Protein AF-A0A7V5K6B8-F1 (afdb_monomer)

Sequence (93 aa):
MTVTSFENLMENLGRIRARGARGFIGCCCEGFYVKHADEFETAGVPGLLVAMDSTTCYDLGKARDAYQGSFEHQTHINLRLLRKVLSLARRAA

Nearest PDB structures (foldseek):
  4dc0-assembly1_B  TM=4.877E-01  e=5.380E-01  Streptomyces coelicolor
  8g9v-assembly2_D  TM=4.651E-01  e=4.714E-01  Homo sapiens
  8g9v-assembly1_A  TM=4.652E-01  e=5.380E-01  Homo sapiens
  8bao-assembly1_B  TM=4.850E-01  e=1.547E+00  Dysgonamonadaceae bacterium
  8g89-assembly1_A  TM=4.637E-01  e=3.417E+00  Canis lupus familiaris

Mean predicted aligned error: 5.89 Å

Secondary structure (DSSP, 8-state):
----SHHHHHHHHHHHHHTT-S-EEEEE-HHHHHHTHHHHHHTTS-EEEEEPBS--TTTTT-HHHHHTT------B--HHHHHHHHHHHHHH-

Foldseek 3Di:
DDQLDPVSVLVVLLVCVVVVHQAEEEEDAPVVCVVCVVSVVVSVHHYHYDYWDDCDCVNVVNVVCSSVVNDPDDTGHPVVVSVVVVVVVVVVD

Radius of gyration: 14.06 Å; Cα contacts (8 Å, |Δi|>4): 88; chains: 1; bounding box: 38×19×33 Å

Solvent-accessible surface area (backbone atoms only — not comparable to full-atom values): 5683 Å² total; per-residue (Å²): 140,82,77,81,46,70,69,50,42,53,51,50,43,51,50,45,46,75,66,67,49,88,49,50,80,52,69,46,44,66,65,60,46,69,76,42,43,69,60,54,59,70,45,74,47,55,72,44,73,45,66,40,63,58,82,42,47,62,81,68,72,36,49,67,38,48,70,70,73,67,54,88,71,85,70,43,75,47,58,70,60,52,53,52,52,54,57,51,53,68,74,77,108

Structure (mmCIF, N/CA/C/O backbone):
data_AF-A0A7V5K6B8-F1
#
_entry.id   AF-A0A7V5K6B8-F1
#
loop_
_atom_site.group_PDB
_atom_site.id
_atom_site.type_symbol
_atom_site.label_atom_id
_atom_s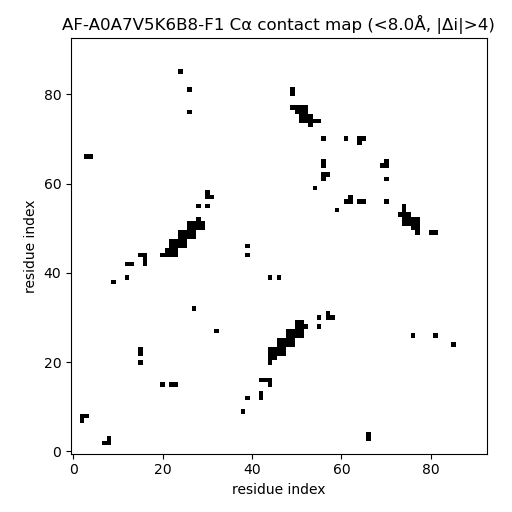ite.label_alt_id
_atom_site.label_comp_id
_atom_site.label_asym_id
_atom_site.label_entity_id
_atom_site.label_seq_id
_atom_site.pdbx_PDB_ins_code
_atom_site.Cartn_x
_atom_site.Cartn_y
_atom_site.Cartn_z
_atom_site.occupancy
_atom_site.B_iso_or_equiv
_atom_site.auth_seq_id
_atom_site.auth_comp_id
_atom_site.auth_asym_id
_atom_site.auth_atom_id
_atom_site.pdbx_PDB_model_num
ATOM 1 N N . MET A 1 1 ? -3.123 8.296 0.906 1.00 73.62 1 MET A N 1
ATOM 2 C CA . MET A 1 1 ? -1.740 8.214 1.421 1.00 73.62 1 MET A CA 1
ATOM 3 C C . MET A 1 1 ? -0.929 7.479 0.379 1.00 73.62 1 MET A C 1
ATOM 5 O O . MET A 1 1 ? -1.425 6.482 -0.130 1.00 73.62 1 MET A O 1
ATOM 9 N N . THR A 1 2 ? 0.246 7.995 0.040 1.00 85.06 2 THR A N 1
ATOM 10 C CA . THR A 1 2 ? 1.174 7.380 -0.917 1.00 85.06 2 THR A CA 1
ATOM 11 C C . THR A 1 2 ? 2.428 7.009 -0.148 1.00 85.06 2 THR A C 1
ATOM 13 O O . THR A 1 2 ? 2.894 7.827 0.639 1.00 85.06 2 THR A O 1
ATOM 16 N N . VAL A 1 3 ? 2.937 5.794 -0.347 1.00 87.69 3 VAL A N 1
ATOM 17 C CA . VAL A 1 3 ? 4.171 5.324 0.290 1.00 87.69 3 VAL A CA 1
ATOM 18 C C . VAL A 1 3 ? 5.346 5.683 -0.610 1.00 87.69 3 VAL A C 1
ATOM 20 O O . VAL A 1 3 ? 5.398 5.230 -1.750 1.00 87.69 3 VAL A O 1
ATOM 23 N N . THR A 1 4 ? 6.261 6.514 -0.115 1.00 84.81 4 THR A N 1
ATOM 24 C CA . THR A 1 4 ? 7.421 7.008 -0.886 1.00 84.81 4 THR A CA 1
ATOM 25 C C . THR A 1 4 ? 8.754 6.430 -0.420 1.00 84.81 4 THR A C 1
ATOM 27 O O . THR A 1 4 ? 9.743 6.512 -1.140 1.00 84.81 4 THR A O 1
ATOM 30 N N . SER A 1 5 ? 8.793 5.843 0.774 1.00 85.44 5 SER A N 1
ATOM 31 C CA . SER A 1 5 ? 9.969 5.177 1.328 1.00 85.44 5 SER A CA 1
ATOM 32 C C . SER A 1 5 ? 9.554 4.081 2.307 1.00 85.44 5 SER A C 1
ATOM 34 O O . SER A 1 5 ? 8.377 3.956 2.664 1.00 85.44 5 SER A O 1
ATOM 36 N N . PHE A 1 6 ? 10.533 3.300 2.754 1.00 87.62 6 PHE A N 1
ATOM 37 C CA . PHE A 1 6 ? 10.331 2.290 3.783 1.00 87.62 6 PHE A CA 1
ATOM 38 C C . PHE A 1 6 ? 9.908 2.909 5.126 1.00 87.62 6 PHE A C 1
ATOM 40 O O . PHE A 1 6 ? 8.947 2.470 5.750 1.00 87.62 6 PHE A O 1
ATOM 47 N N . GLU A 1 7 ? 10.555 3.995 5.539 1.00 92.12 7 GLU A N 1
ATOM 48 C CA . GLU A 1 7 ? 10.238 4.718 6.775 1.00 92.12 7 GLU A CA 1
ATOM 49 C C . GLU A 1 7 ? 8.808 5.258 6.729 1.00 92.12 7 GLU A C 1
ATOM 51 O O . GLU A 1 7 ? 8.068 5.158 7.709 1.00 92.12 7 GLU A O 1
ATOM 56 N N . ASN A 1 8 ? 8.383 5.763 5.564 1.00 92.81 8 ASN A N 1
ATOM 57 C CA . ASN A 1 8 ? 7.013 6.213 5.381 1.00 92.81 8 ASN A CA 1
ATOM 58 C C . ASN A 1 8 ? 6.006 5.053 5.446 1.00 92.81 8 ASN A C 1
ATOM 60 O O . ASN A 1 8 ? 4.927 5.230 6.010 1.00 92.81 8 ASN A O 1
ATOM 64 N N . LEU A 1 9 ? 6.338 3.862 4.928 1.00 94.06 9 LEU A N 1
ATOM 65 C CA . LEU A 1 9 ? 5.507 2.664 5.110 1.00 94.06 9 LEU A CA 1
ATOM 66 C C . LEU A 1 9 ? 5.310 2.365 6.601 1.00 94.06 9 LEU A C 1
ATOM 68 O O . LEU A 1 9 ? 4.169 2.269 7.056 1.00 94.06 9 LEU A O 1
ATOM 72 N N . MET A 1 10 ? 6.405 2.280 7.357 1.00 95.31 10 MET A N 1
ATOM 73 C CA . MET A 1 10 ? 6.375 1.949 8.783 1.00 95.31 10 MET A CA 1
ATOM 74 C C . MET A 1 10 ? 5.599 2.983 9.599 1.00 95.31 10 MET A C 1
ATOM 76 O O . MET A 1 10 ? 4.767 2.624 10.435 1.00 95.31 10 MET A O 1
ATOM 80 N N . GLU A 1 11 ? 5.800 4.270 9.316 1.00 95.50 11 GLU A N 1
ATOM 81 C CA . GLU A 1 11 ? 5.042 5.347 9.948 1.00 95.50 11 GLU A CA 1
ATOM 82 C C . GLU A 1 11 ? 3.539 5.216 9.665 1.00 95.50 11 GLU A C 1
ATOM 84 O O . GLU A 1 11 ? 2.709 5.341 10.570 1.00 95.50 11 GLU A O 1
ATOM 89 N N . ASN A 1 12 ? 3.168 4.933 8.415 1.00 95.06 12 ASN A N 1
ATOM 90 C CA . ASN A 1 12 ? 1.773 4.778 8.021 1.00 95.06 12 ASN A CA 1
ATOM 91 C C . ASN A 1 12 ? 1.121 3.563 8.699 1.00 95.06 12 ASN A C 1
ATOM 93 O O . ASN A 1 12 ? 0.013 3.695 9.221 1.00 95.06 12 ASN A O 1
ATOM 97 N N . LEU A 1 13 ? 1.804 2.415 8.754 1.00 94.88 13 LEU A N 1
ATOM 98 C CA . LEU A 1 13 ? 1.326 1.217 9.454 1.00 94.88 13 LEU A CA 1
ATOM 99 C C . LEU A 1 13 ? 1.153 1.479 10.958 1.00 94.88 13 LEU A C 1
ATOM 101 O O . LEU A 1 13 ? 0.098 1.181 11.525 1.00 94.88 13 LEU A O 1
ATOM 105 N N . GLY A 1 14 ? 2.128 2.144 11.585 1.00 94.81 14 GLY A N 1
ATOM 106 C CA . GLY A 1 14 ? 2.048 2.565 12.984 1.00 94.81 14 GLY A CA 1
ATOM 107 C C . GLY A 1 14 ? 0.867 3.499 13.253 1.00 94.81 14 GLY A C 1
ATOM 108 O O . GLY A 1 14 ? 0.127 3.301 14.217 1.00 94.81 14 GLY A O 1
ATOM 109 N N . ARG A 1 15 ? 0.622 4.474 12.369 1.00 94.75 15 ARG A N 1
ATOM 110 C CA . ARG A 1 15 ? -0.533 5.386 12.456 1.00 94.75 15 ARG A CA 1
ATOM 111 C C . ARG A 1 15 ? -1.866 4.652 12.327 1.00 94.75 15 ARG A C 1
ATOM 113 O O . ARG A 1 15 ? -2.803 4.980 13.051 1.00 94.75 15 ARG A O 1
ATOM 120 N N . ILE A 1 16 ? -1.972 3.685 11.414 1.00 93.69 16 ILE A N 1
ATOM 121 C CA . ILE A 1 16 ? -3.192 2.884 11.229 1.00 93.69 16 ILE A CA 1
ATOM 122 C C . ILE A 1 16 ? -3.48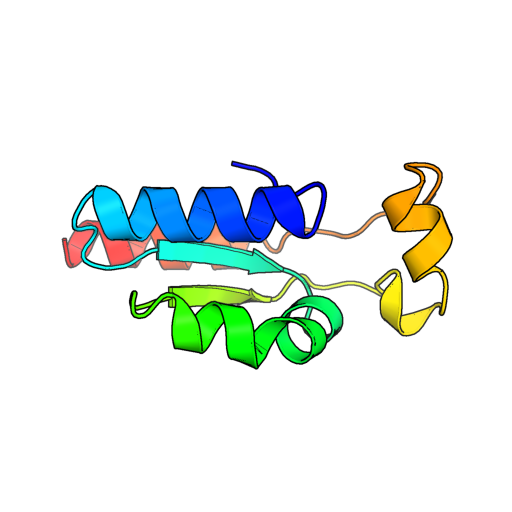3 2.077 12.501 1.00 93.69 16 ILE A C 1
ATOM 124 O O . ILE A 1 16 ? -4.606 2.127 13.009 1.00 93.69 16 ILE A O 1
ATOM 128 N N . ARG A 1 17 ? -2.464 1.411 13.059 1.00 93.12 17 ARG A N 1
ATOM 129 C CA . ARG A 1 17 ? -2.567 0.673 14.325 1.00 93.12 17 ARG A CA 1
ATOM 130 C C . ARG A 1 17 ? -2.966 1.584 15.486 1.00 93.12 17 ARG A C 1
ATOM 132 O O . ARG A 1 17 ? -3.913 1.277 16.203 1.00 93.12 17 ARG A O 1
ATOM 139 N N . ALA A 1 18 ? -2.287 2.719 15.657 1.00 95.06 18 ALA A N 1
ATOM 140 C CA . ALA A 1 18 ? -2.536 3.653 16.758 1.00 95.06 18 ALA A CA 1
ATOM 141 C C . ALA A 1 18 ? -3.957 4.241 16.739 1.00 95.06 18 ALA A C 1
ATOM 143 O O . ALA A 1 18 ? -4.506 4.581 17.782 1.00 95.06 18 ALA A O 1
ATOM 144 N N . ARG A 1 19 ? -4.574 4.335 15.555 1.00 94.06 19 ARG A N 1
ATOM 145 C CA . ARG A 1 19 ? -5.967 4.774 15.387 1.00 94.06 19 ARG A CA 1
ATOM 146 C C . ARG A 1 19 ? -7.001 3.691 15.709 1.00 94.06 19 ARG A C 1
ATOM 148 O O . ARG A 1 19 ? -8.190 3.979 15.630 1.00 94.06 19 ARG A O 1
ATOM 155 N N . GLY A 1 20 ? -6.579 2.464 16.019 1.00 93.06 20 GLY A N 1
ATOM 156 C CA . GLY A 1 20 ? -7.491 1.344 16.255 1.00 93.06 20 GLY A CA 1
ATOM 157 C C . GLY A 1 20 ? -8.315 0.980 15.017 1.00 93.06 20 GLY A C 1
ATOM 158 O O . GLY A 1 20 ? -9.472 0.580 15.137 1.00 93.06 20 GLY A O 1
ATOM 159 N N . ALA A 1 21 ? -7.761 1.174 13.815 1.00 91.12 21 ALA A N 1
ATOM 160 C CA . ALA A 1 21 ? -8.473 0.868 12.582 1.00 91.12 21 ALA A CA 1
ATOM 161 C C . ALA A 1 21 ? -8.796 -0.634 12.496 1.00 91.12 21 ALA A C 1
ATOM 163 O O . ALA A 1 21 ? -7.937 -1.477 12.742 1.00 91.12 21 ALA A O 1
ATOM 164 N N . ARG A 1 22 ? -10.021 -0.971 12.069 1.00 91.75 22 ARG A N 1
ATOM 165 C CA . ARG A 1 22 ? -10.444 -2.370 11.840 1.00 91.75 22 ARG A CA 1
ATOM 166 C C . ARG A 1 22 ? -9.720 -3.034 10.662 1.00 91.75 22 ARG A C 1
ATOM 168 O O . ARG A 1 22 ? -9.762 -4.250 10.521 1.00 91.75 22 ARG A O 1
ATOM 175 N N . GLY A 1 23 ? -9.092 -2.230 9.810 1.00 92.56 23 GLY A N 1
ATOM 176 C CA . GLY A 1 23 ? -8.284 -2.677 8.690 1.00 92.56 23 GLY A CA 1
ATOM 177 C C . GLY A 1 23 ? -7.943 -1.538 7.733 1.00 92.56 23 GLY A C 1
ATOM 178 O O . GLY A 1 23 ? -8.412 -0.408 7.907 1.00 92.56 23 GLY A O 1
ATOM 179 N N . PHE A 1 24 ? -7.149 -1.832 6.706 1.00 93.06 24 PHE A N 1
ATOM 180 C CA . PHE A 1 24 ? -6.820 -0.893 5.634 1.00 93.06 24 PHE A CA 1
ATOM 181 C C . PHE A 1 24 ? -6.958 -1.526 4.246 1.00 93.06 24 PHE A C 1
ATOM 183 O O . PHE A 1 24 ? -6.856 -2.738 4.074 1.00 93.06 24 PHE A O 1
ATOM 190 N N . ILE A 1 25 ? -7.180 -0.676 3.242 1.00 93.88 25 ILE A N 1
ATOM 191 C CA . ILE A 1 25 ? -7.178 -1.058 1.828 1.00 93.88 25 ILE A CA 1
ATOM 192 C C . ILE A 1 25 ? -6.067 -0.266 1.148 1.00 93.88 25 ILE A C 1
ATOM 194 O O . ILE A 1 25 ? -6.057 0.965 1.208 1.00 93.88 25 ILE A O 1
ATOM 198 N N . GLY A 1 26 ? -5.135 -0.975 0.521 1.00 91.56 26 GLY A N 1
ATOM 199 C CA . GLY A 1 26 ? -3.998 -0.411 -0.195 1.00 91.56 26 GLY A CA 1
ATOM 200 C C . GLY A 1 26 ? -3.901 -0.940 -1.621 1.00 91.56 26 GLY A C 1
ATOM 201 O O . GLY A 1 26 ? -4.705 -1.758 -2.065 1.00 91.56 26 GLY A O 1
ATOM 202 N N . CYS A 1 27 ? -2.904 -0.452 -2.349 1.00 90.94 27 CYS A N 1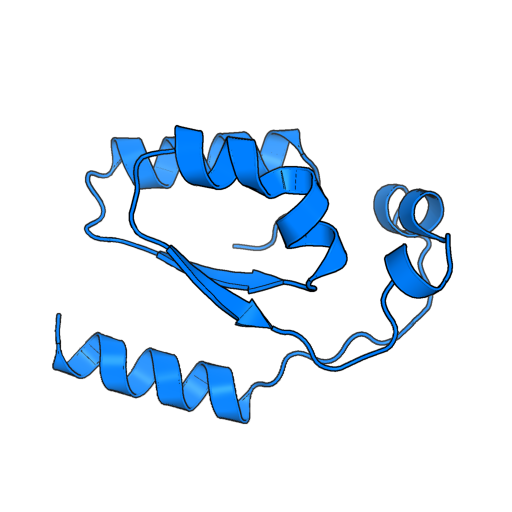
ATOM 203 C CA . CYS A 1 27 ? -2.590 -0.909 -3.693 1.00 90.94 27 CYS A CA 1
ATOM 204 C C . CYS A 1 27 ? -1.073 -0.851 -3.879 1.00 90.94 27 CYS A C 1
ATOM 206 O O . CYS A 1 27 ? -0.465 0.177 -3.576 1.00 90.94 27 CYS A O 1
ATOM 208 N N . CYS A 1 28 ? -0.466 -1.945 -4.329 1.00 88.19 28 CYS A N 1
ATOM 209 C CA . CYS A 1 28 ? 0.971 -2.055 -4.586 1.00 88.19 28 CYS A CA 1
ATOM 210 C C . CYS A 1 28 ? 1.241 -3.155 -5.619 1.00 88.19 28 CYS A C 1
ATOM 212 O O . CYS A 1 28 ? 0.332 -3.889 -6.012 1.00 88.19 28 CYS A O 1
ATOM 214 N N . CYS A 1 29 ? 2.484 -3.259 -6.083 1.00 85.62 29 CYS A N 1
ATOM 215 C CA . CYS A 1 29 ? 2.909 -4.410 -6.865 1.00 85.62 29 CYS A CA 1
ATOM 216 C C . CYS A 1 29 ? 3.303 -5.593 -5.975 1.00 85.62 29 CYS A C 1
ATOM 218 O O . CYS A 1 29 ? 3.657 -5.418 -4.808 1.00 85.62 29 CYS A O 1
ATOM 220 N N . GLU A 1 30 ? 3.302 -6.789 -6.561 1.00 86.00 30 GLU A N 1
ATOM 221 C CA . GLU A 1 30 ? 3.682 -8.024 -5.872 1.00 86.00 30 GLU A CA 1
ATOM 222 C C . GLU A 1 30 ? 5.111 -7.961 -5.323 1.00 86.00 30 GLU A C 1
ATOM 224 O O . GLU A 1 30 ? 5.323 -8.256 -4.152 1.00 86.00 30 GLU A O 1
ATOM 229 N N . GLY A 1 31 ? 6.075 -7.462 -6.107 1.00 85.56 31 GLY A N 1
ATOM 230 C CA . GLY A 1 31 ? 7.461 -7.314 -5.649 1.00 85.56 31 GLY A CA 1
ATOM 231 C C . GLY A 1 31 ? 7.607 -6.427 -4.406 1.00 85.56 31 GLY A C 1
ATOM 232 O O . GLY A 1 31 ? 8.404 -6.730 -3.520 1.00 85.56 31 GLY A O 1
ATOM 233 N N . PHE A 1 32 ? 6.798 -5.365 -4.288 1.00 87.38 32 PHE A N 1
ATOM 234 C CA . PHE A 1 32 ? 6.772 -4.537 -3.080 1.00 87.38 32 PHE A CA 1
ATOM 235 C C . PHE A 1 32 ? 6.185 -5.300 -1.890 1.00 87.38 32 PHE A C 1
ATOM 237 O O . PHE A 1 32 ? 6.721 -5.207 -0.790 1.00 87.38 32 PHE A O 1
ATOM 244 N N . TYR A 1 33 ? 5.091 -6.037 -2.103 1.00 90.25 33 TYR A N 1
ATOM 245 C CA . TYR A 1 33 ? 4.472 -6.838 -1.050 1.00 90.25 33 TYR A CA 1
ATOM 246 C C . TYR A 1 33 ? 5.422 -7.918 -0.532 1.00 90.25 33 TYR A C 1
ATOM 248 O O . TYR A 1 33 ? 5.648 -7.975 0.668 1.00 90.25 33 TYR A O 1
ATOM 256 N N . VAL A 1 34 ? 6.033 -8.707 -1.420 1.00 91.06 34 VAL A N 1
ATOM 257 C CA . VAL A 1 34 ? 6.964 -9.781 -1.040 1.00 91.06 34 VAL A CA 1
ATOM 258 C C . VAL A 1 34 ? 8.147 -9.232 -0.245 1.00 91.06 34 VAL A C 1
ATOM 260 O O . VAL A 1 34 ? 8.537 -9.823 0.756 1.00 91.06 34 VAL A O 1
ATOM 263 N N . LYS A 1 35 ? 8.698 -8.081 -0.650 1.00 90.25 35 LYS A N 1
ATOM 264 C CA . LYS A 1 35 ? 9.815 -7.451 0.066 1.00 90.25 35 LYS A CA 1
ATOM 265 C C . LYS A 1 35 ? 9.444 -6.985 1.476 1.00 90.25 35 LYS A C 1
ATOM 267 O O . LYS A 1 35 ? 10.326 -6.947 2.324 1.00 90.25 35 LYS A O 1
ATOM 272 N N . HIS A 1 36 ? 8.187 -6.595 1.690 1.00 93.31 36 HIS A N 1
ATOM 273 C CA . HIS A 1 36 ? 7.727 -5.963 2.928 1.00 93.31 36 HIS A CA 1
ATOM 274 C C . HIS A 1 36 ? 6.658 -6.777 3.678 1.00 93.31 36 HIS A C 1
ATOM 276 O O . HIS A 1 36 ? 5.855 -6.218 4.432 1.00 93.31 36 HIS A O 1
ATOM 282 N N . ALA A 1 37 ? 6.578 -8.083 3.409 1.00 93.44 37 ALA A N 1
ATOM 283 C CA . ALA A 1 37 ? 5.531 -8.951 3.941 1.00 93.44 37 ALA A CA 1
ATOM 284 C C . ALA A 1 37 ? 5.581 -9.002 5.475 1.00 93.44 37 ALA A C 1
ATOM 286 O O . ALA A 1 37 ? 4.556 -8.790 6.126 1.00 93.44 37 ALA A O 1
ATOM 287 N N . ASP A 1 38 ? 6.779 -9.168 6.038 1.00 95.88 38 ASP A N 1
ATOM 288 C CA . ASP A 1 38 ?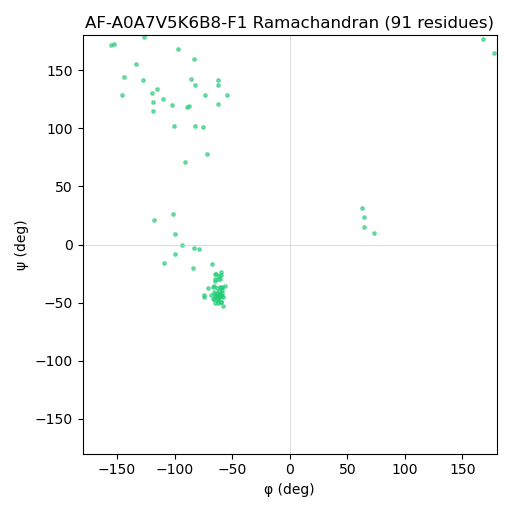 7.011 -9.235 7.483 1.00 95.88 38 ASP A CA 1
ATOM 289 C C . ASP A 1 38 ? 6.559 -7.950 8.194 1.00 95.88 38 ASP A C 1
ATOM 291 O O . ASP A 1 38 ? 5.995 -7.991 9.289 1.00 95.88 38 ASP A O 1
ATOM 295 N N . GLU A 1 39 ? 6.759 -6.787 7.574 1.00 94.94 39 GLU A N 1
ATOM 296 C CA . GLU A 1 39 ? 6.351 -5.493 8.115 1.00 94.94 39 GLU A CA 1
ATOM 297 C C . GLU A 1 39 ? 4.831 -5.316 8.088 1.00 94.94 39 GLU A C 1
ATOM 299 O O . GLU A 1 39 ? 4.259 -4.768 9.035 1.00 94.94 39 GLU A O 1
ATOM 304 N N . PHE A 1 40 ? 4.158 -5.812 7.044 1.00 94.75 40 PHE A N 1
ATOM 305 C CA . PHE A 1 40 ? 2.696 -5.849 7.005 1.00 94.75 40 PHE A CA 1
ATOM 306 C C . PHE A 1 40 ? 2.118 -6.786 8.071 1.00 94.75 40 PHE A C 1
ATOM 308 O O . PHE A 1 40 ? 1.139 -6.418 8.723 1.0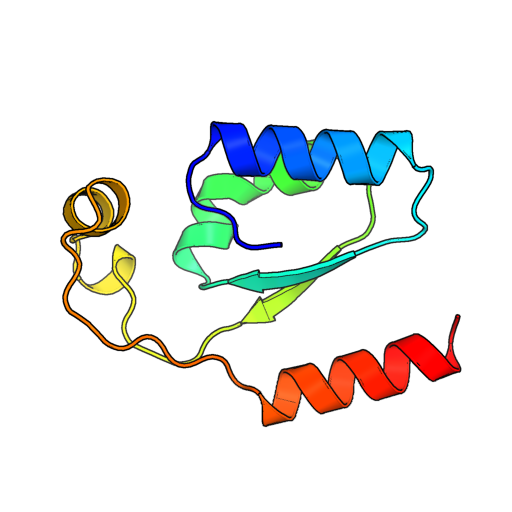0 94.75 40 PHE A O 1
ATOM 315 N N . GLU A 1 41 ? 2.721 -7.955 8.287 1.00 93.50 41 GLU A N 1
ATOM 316 C CA . GLU A 1 41 ? 2.296 -8.889 9.336 1.00 93.50 41 GLU A CA 1
ATOM 317 C C . GLU A 1 41 ? 2.532 -8.309 10.735 1.00 93.50 41 GLU A C 1
ATOM 319 O O . GLU A 1 41 ? 1.624 -8.278 11.572 1.00 93.50 41 GLU A O 1
ATOM 324 N N . THR A 1 42 ? 3.721 -7.748 10.963 1.00 93.69 42 THR A N 1
ATOM 325 C CA . THR A 1 42 ? 4.118 -7.152 12.246 1.00 93.69 42 THR A CA 1
ATOM 326 C C . THR A 1 42 ? 3.278 -5.922 12.600 1.00 93.69 42 THR A C 1
ATOM 328 O O . THR A 1 42 ? 3.090 -5.617 13.781 1.00 93.69 42 THR A O 1
ATOM 331 N N . ALA A 1 43 ? 2.711 -5.222 11.609 1.00 91.88 43 ALA A N 1
ATOM 332 C CA . ALA A 1 43 ? 1.783 -4.120 11.860 1.00 91.88 43 ALA A CA 1
ATOM 333 C C . ALA A 1 43 ? 0.543 -4.557 12.657 1.00 91.88 43 ALA A C 1
ATOM 335 O O . ALA A 1 43 ? -0.048 -3.730 13.358 1.00 91.88 43 ALA A O 1
ATOM 336 N N . GLY A 1 44 ? 0.152 -5.835 12.565 1.00 93.06 44 GLY A N 1
ATOM 337 C CA . GLY A 1 44 ? -0.942 -6.411 13.345 1.00 93.06 44 GLY A CA 1
ATOM 338 C C . GLY A 1 44 ? -2.314 -5.812 13.027 1.00 93.06 44 GLY A C 1
ATOM 339 O O . GLY A 1 44 ? -3.209 -5.840 13.871 1.00 93.06 44 GLY A O 1
ATOM 340 N N . VAL A 1 45 ? -2.484 -5.238 11.831 1.00 93.50 45 VAL A N 1
ATOM 341 C CA . VAL A 1 45 ? -3.753 -4.672 11.359 1.00 93.50 45 VAL A CA 1
ATOM 342 C C . VAL A 1 45 ? -4.191 -5.407 10.091 1.00 93.50 45 VAL A C 1
ATOM 344 O O . VAL A 1 45 ? -3.396 -5.489 9.155 1.00 93.50 45 VAL A O 1
ATOM 347 N N . PRO A 1 46 ? -5.450 -5.882 10.000 1.00 94.12 46 PRO A N 1
ATOM 348 C CA . PRO A 1 46 ? -5.961 -6.504 8.783 1.00 94.12 46 PRO A CA 1
ATOM 349 C C . PRO A 1 46 ? -5.797 -5.600 7.554 1.00 94.12 46 PRO A C 1
ATOM 351 O O . PRO A 1 46 ? -6.216 -4.441 7.556 1.00 94.12 46 PRO A O 1
ATOM 354 N N . GLY A 1 47 ? -5.206 -6.131 6.488 1.00 93.25 47 GLY A N 1
ATOM 355 C CA . GLY A 1 47 ? -4.931 -5.393 5.259 1.00 93.25 47 GLY A CA 1
ATOM 356 C C . GLY A 1 47 ? -5.479 -6.102 4.029 1.00 93.25 47 GLY A C 1
ATOM 357 O O . GLY A 1 47 ? -5.394 -7.321 3.919 1.00 93.25 47 GLY A O 1
ATOM 358 N N . LEU A 1 48 ? -6.013 -5.331 3.082 1.00 93.25 48 LEU A N 1
ATOM 359 C CA . LEU A 1 48 ? -6.320 -5.797 1.732 1.00 93.25 48 LEU A CA 1
ATOM 360 C C . LEU A 1 48 ? -5.507 -4.986 0.723 1.00 93.25 48 LEU A C 1
ATOM 362 O O . LEU A 1 48 ? -5.720 -3.782 0.567 1.00 93.25 48 LEU A O 1
ATOM 366 N N . LEU A 1 49 ? -4.591 -5.649 0.024 1.00 92.56 49 LEU A N 1
ATOM 367 C CA . LEU A 1 49 ? -3.768 -5.040 -1.016 1.00 92.56 49 LEU A CA 1
ATOM 368 C C . LEU A 1 49 ? -4.318 -5.416 -2.391 1.00 92.56 49 LEU A C 1
ATOM 370 O O . LEU A 1 49 ? -4.419 -6.588 -2.740 1.00 92.56 49 LEU A O 1
ATOM 374 N N . VAL A 1 50 ? -4.694 -4.409 -3.174 1.00 91.62 50 VAL A N 1
ATOM 375 C CA . VAL A 1 50 ? -5.096 -4.585 -4.570 1.00 91.62 50 VAL A CA 1
ATOM 376 C C . VAL A 1 50 ? -3.844 -4.527 -5.438 1.00 91.62 50 VAL A C 1
ATOM 378 O O . VAL A 1 50 ? -3.155 -3.508 -5.445 1.00 91.62 50 VAL A O 1
ATOM 381 N N . ALA A 1 51 ? -3.546 -5.598 -6.169 1.00 87.00 51 ALA A N 1
ATOM 382 C CA . ALA A 1 51 ? -2.391 -5.629 -7.059 1.00 87.00 51 ALA A CA 1
ATOM 383 C C . ALA A 1 51 ? -2.502 -4.567 -8.172 1.00 87.00 51 ALA A C 1
ATOM 385 O O . ALA A 1 51 ? -3.590 -4.291 -8.689 1.00 87.00 51 ALA A O 1
ATOM 386 N N . MET A 1 52 ? -1.371 -3.951 -8.515 1.00 83.50 52 MET A N 1
ATOM 387 C CA . MET A 1 52 ? -1.233 -3.100 -9.701 1.00 83.50 52 MET A CA 1
ATOM 388 C C . MET A 1 52 ? -0.893 -3.956 -10.926 1.00 83.50 52 MET A C 1
ATOM 390 O O . MET A 1 52 ? -0.082 -4.872 -10.820 1.00 83.50 52 MET A O 1
ATOM 394 N N . ASP A 1 53 ? -1.449 -3.609 -12.088 1.00 67.50 53 ASP A N 1
ATOM 395 C CA . ASP A 1 53 ? -1.212 -4.322 -13.348 1.00 67.50 53 ASP A CA 1
ATOM 396 C C . ASP A 1 53 ? -0.179 -3.548 -14.177 1.00 67.50 53 ASP A C 1
ATOM 398 O O . ASP A 1 53 ? -0.502 -2.505 -14.745 1.00 67.50 53 ASP A O 1
ATOM 402 N N . SER A 1 54 ? 1.084 -3.989 -14.195 1.00 64.75 54 SER A N 1
ATOM 403 C CA . SER A 1 54 ? 2.138 -3.489 -15.108 1.00 64.75 54 SER A CA 1
ATOM 404 C C . SER A 1 54 ? 3.486 -4.150 -14.823 1.00 64.75 54 SER A C 1
ATOM 406 O O . SER A 1 54 ? 3.681 -4.712 -13.753 1.00 64.75 54 SER A O 1
ATOM 408 N N . THR A 1 55 ? 4.432 -4.020 -15.757 1.00 63.16 55 THR A N 1
ATOM 409 C CA . THR A 1 55 ? 5.855 -4.234 -15.484 1.00 63.16 55 THR A CA 1
ATOM 410 C C . THR A 1 55 ? 6.333 -3.219 -14.445 1.00 63.16 55 THR A C 1
ATOM 412 O O . THR A 1 55 ? 6.225 -2.007 -14.640 1.00 63.16 55 THR A O 1
ATOM 415 N N . THR A 1 56 ? 6.841 -3.706 -13.323 1.00 68.88 56 THR A N 1
ATOM 416 C CA . THR A 1 56 ? 7.205 -2.885 -12.167 1.00 68.88 56 THR A CA 1
ATOM 417 C C . THR A 1 56 ? 8.693 -2.553 -12.160 1.00 68.88 56 THR A C 1
ATOM 419 O O . THR A 1 56 ? 9.499 -3.140 -12.882 1.00 68.88 56 THR A O 1
ATOM 422 N N . CYS A 1 57 ? 9.097 -1.619 -11.295 1.00 66.56 57 CYS A N 1
ATOM 423 C CA . CYS A 1 57 ? 10.515 -1.354 -11.052 1.00 66.56 57 CYS A CA 1
ATOM 424 C C . CYS A 1 57 ? 11.269 -2.586 -10.518 1.00 66.56 57 CYS A C 1
ATOM 426 O O . CYS A 1 57 ? 12.479 -2.676 -10.717 1.00 66.56 57 CYS A O 1
ATOM 428 N N . TYR A 1 58 ? 10.569 -3.537 -9.889 1.00 69.12 58 TYR A N 1
ATOM 429 C CA . TYR A 1 58 ? 11.140 -4.810 -9.453 1.00 69.12 58 TYR A CA 1
ATOM 430 C C . TYR A 1 58 ? 11.380 -5.751 -10.634 1.00 69.12 58 TYR A C 1
ATOM 432 O O . TYR A 1 58 ? 12.484 -6.273 -10.759 1.00 69.12 58 TYR A O 1
ATOM 440 N N . ASP A 1 59 ? 10.411 -5.877 -11.544 1.00 66.62 59 ASP A N 1
ATOM 441 C CA . ASP A 1 59 ? 10.539 -6.723 -12.743 1.00 66.62 59 ASP A CA 1
ATOM 442 C C . ASP A 1 59 ? 11.672 -6.250 -13.668 1.00 66.62 59 ASP A C 1
ATOM 444 O O . ASP A 1 59 ? 12.307 -7.045 -14.354 1.00 66.62 59 ASP A O 1
ATOM 448 N N . LEU A 1 60 ? 11.952 -4.942 -13.668 1.00 72.12 60 LEU A N 1
ATOM 449 C CA . LEU A 1 60 ? 12.988 -4.316 -14.497 1.00 72.12 60 LEU A CA 1
ATOM 450 C C . LEU A 1 60 ? 14.345 -4.169 -13.797 1.00 72.12 60 LEU A C 1
ATOM 452 O O . LEU A 1 60 ? 15.263 -3.601 -14.384 1.00 72.12 60 LEU A O 1
ATOM 456 N N . GLY A 1 61 ? 14.477 -4.594 -12.535 1.00 74.00 61 GLY A N 1
ATOM 457 C CA . GLY A 1 61 ? 15.699 -4.389 -11.747 1.00 74.00 61 GLY A CA 1
ATOM 458 C C . GLY A 1 61 ? 16.029 -2.915 -11.449 1.00 74.00 61 GLY A C 1
ATOM 459 O O . GLY A 1 61 ? 17.140 -2.601 -1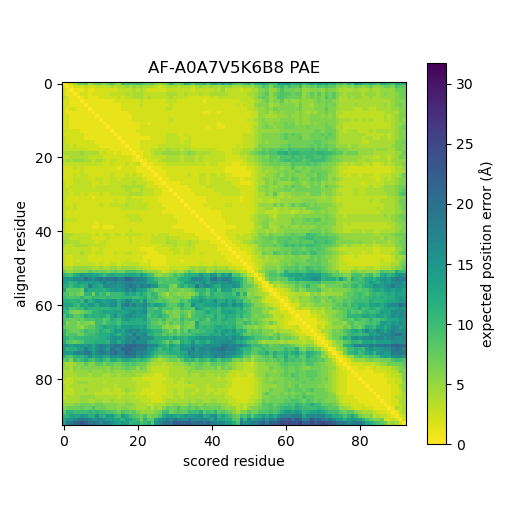1.030 1.00 74.00 61 GLY A O 1
ATOM 460 N N . LYS A 1 62 ? 15.068 -2.000 -11.631 1.00 76.19 62 LYS A N 1
ATOM 461 C CA . LYS A 1 62 ? 15.201 -0.538 -11.468 1.00 76.19 62 LYS A CA 1
ATOM 462 C C . LYS A 1 62 ? 14.634 -0.019 -10.144 1.00 76.19 62 LYS A C 1
ATOM 464 O O . LYS A 1 62 ? 14.226 1.136 -10.034 1.00 76.19 62 LYS A O 1
ATOM 469 N N . ALA A 1 63 ? 14.592 -0.857 -9.107 1.00 74.50 63 ALA A N 1
ATOM 470 C CA . ALA A 1 63 ? 14.099 -0.443 -7.792 1.00 74.50 63 ALA A CA 1
ATOM 471 C C . ALA A 1 63 ? 14.869 0.778 -7.247 1.00 74.50 63 ALA A C 1
ATOM 473 O O . ALA A 1 63 ? 14.271 1.660 -6.637 1.00 74.50 63 ALA A O 1
ATOM 474 N N . A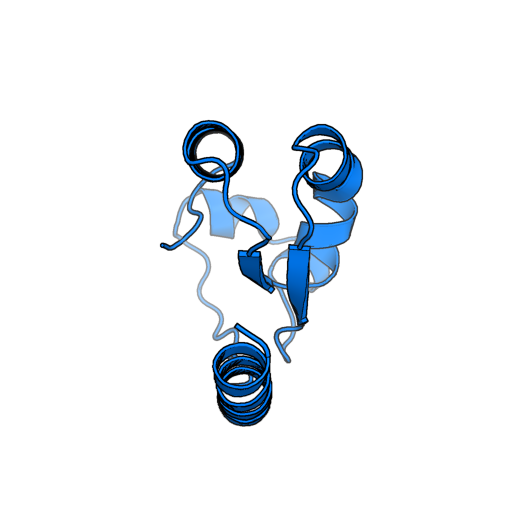RG A 1 64 ? 16.180 0.868 -7.519 1.00 75.31 64 ARG A N 1
ATOM 475 C CA . ARG A 1 64 ? 17.025 2.003 -7.114 1.00 75.31 64 ARG A CA 1
ATOM 476 C C . ARG A 1 64 ? 16.588 3.321 -7.759 1.00 75.31 64 ARG A C 1
ATOM 478 O O . ARG A 1 64 ? 16.478 4.315 -7.048 1.00 75.31 64 ARG A O 1
ATOM 485 N N . ASP A 1 65 ? 16.282 3.307 -9.051 1.00 73.88 65 ASP A N 1
ATOM 486 C CA . ASP A 1 65 ? 15.800 4.485 -9.785 1.00 73.88 65 ASP A CA 1
ATOM 487 C C . ASP A 1 65 ? 14.449 4.952 -9.221 1.00 73.88 65 ASP A C 1
ATOM 489 O O . ASP A 1 65 ? 14.204 6.146 -9.054 1.00 73.88 65 ASP A O 1
ATOM 493 N N . ALA A 1 66 ? 13.585 4.005 -8.833 1.00 72.50 66 ALA A N 1
ATOM 494 C CA . ALA A 1 66 ? 12.298 4.315 -8.210 1.00 72.50 66 ALA A CA 1
ATOM 495 C C . ALA A 1 66 ? 12.464 4.988 -6.843 1.00 72.50 66 ALA A C 1
ATOM 497 O O . ALA A 1 66 ? 11.798 5.985 -6.574 1.00 72.50 66 ALA A O 1
ATOM 498 N N . TYR A 1 67 ? 13.396 4.509 -6.012 1.00 71.75 67 TYR A N 1
ATOM 499 C CA . TYR A 1 67 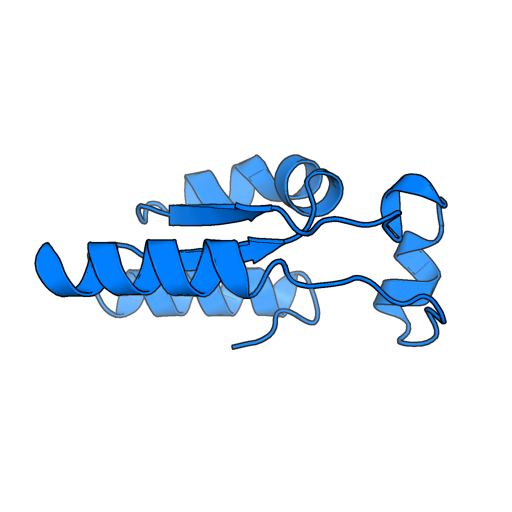? 13.722 5.165 -4.742 1.00 71.75 67 TYR A CA 1
ATOM 500 C C . TYR A 1 67 ? 14.336 6.561 -4.924 1.00 71.75 67 TYR A C 1
ATOM 502 O O . TYR A 1 67 ? 14.148 7.423 -4.071 1.00 71.75 67 TYR A O 1
ATOM 510 N N . GLN A 1 68 ? 15.053 6.800 -6.025 1.00 79.38 68 GLN A N 1
ATOM 511 C CA . GLN A 1 68 ? 15.643 8.103 -6.351 1.00 79.38 68 GLN A CA 1
ATOM 512 C C . GLN A 1 68 ? 14.658 9.065 -7.038 1.00 79.38 68 GLN A C 1
ATOM 514 O O . GLN A 1 68 ? 15.014 10.210 -7.305 1.00 79.38 68 GLN A O 1
ATOM 519 N N . GLY A 1 69 ? 13.426 8.622 -7.313 1.00 72.12 69 GLY A N 1
ATOM 520 C CA . GLY A 1 69 ? 12.411 9.415 -8.010 1.00 72.12 69 GLY A CA 1
ATOM 521 C C . GLY A 1 69 ? 12.670 9.591 -9.510 1.00 72.12 69 GLY A C 1
ATOM 522 O O . GLY A 1 69 ? 11.980 10.377 -10.150 1.00 72.12 69 GLY A O 1
ATOM 523 N N . SER A 1 70 ? 13.638 8.866 -10.077 1.00 73.00 70 SER A N 1
ATOM 524 C CA . SER A 1 70 ? 14.040 8.926 -11.490 1.00 73.00 70 SER A CA 1
ATOM 525 C C . SER A 1 70 ? 13.456 7.787 -12.335 1.00 73.00 70 SER A C 1
ATOM 527 O O . SER A 1 70 ? 13.844 7.594 -13.486 1.00 73.00 70 SER A O 1
ATOM 529 N N . PHE A 1 71 ? 12.528 7.003 -11.781 1.00 72.50 71 PHE A N 1
ATOM 530 C CA . PHE A 1 71 ? 11.910 5.891 -12.497 1.00 72.50 71 PHE A CA 1
ATOM 531 C C . PHE A 1 71 ? 10.887 6.373 -13.530 1.00 72.50 71 PHE A C 1
ATOM 533 O O . PHE A 1 71 ? 9.741 6.680 -13.208 1.00 72.50 71 PHE A O 1
ATOM 540 N N . GLU A 1 72 ? 11.302 6.381 -14.794 1.00 60.66 72 GLU A N 1
ATOM 541 C CA . GLU A 1 72 ? 10.456 6.727 -15.936 1.00 60.66 72 GLU A CA 1
ATOM 542 C C . GLU A 1 72 ? 9.761 5.492 -16.534 1.00 60.66 72 GLU A C 1
ATOM 544 O O . GLU A 1 72 ? 10.083 5.050 -17.634 1.00 60.66 72 GLU A O 1
ATOM 549 N N . HIS A 1 73 ? 8.784 4.918 -15.824 1.00 63.31 73 HIS A N 1
ATOM 550 C CA . HIS A 1 73 ? 7.827 3.969 -16.411 1.00 63.31 73 HIS A CA 1
ATOM 551 C C . HIS A 1 73 ? 6.428 4.134 -15.806 1.00 63.31 73 HIS A C 1
ATOM 553 O O . HIS A 1 73 ? 6.269 4.401 -14.616 1.00 63.31 73 HIS A O 1
ATOM 559 N N . GLN A 1 74 ? 5.398 3.955 -16.638 1.00 57.78 74 GLN A N 1
ATOM 560 C CA . GLN A 1 74 ? 4.002 4.038 -16.212 1.00 57.78 74 GLN A CA 1
ATOM 561 C C . GLN A 1 74 ? 3.545 2.722 -15.581 1.00 57.78 74 GLN A C 1
ATOM 563 O O . GLN A 1 74 ? 3.198 1.767 -16.278 1.00 57.78 74 GLN A O 1
ATOM 568 N N . THR A 1 75 ? 3.479 2.695 -14.253 1.00 67.88 75 THR A N 1
ATOM 569 C CA . THR A 1 75 ? 2.667 1.710 -13.541 1.00 67.88 75 THR A CA 1
ATOM 570 C C . THR A 1 75 ? 1.213 2.169 -13.503 1.00 67.88 75 THR A C 1
ATOM 572 O O . THR A 1 75 ? 0.916 3.346 -13.287 1.00 67.88 75 THR A O 1
ATOM 575 N N . HIS A 1 76 ? 0.285 1.242 -13.739 1.00 72.06 76 HIS A N 1
ATOM 576 C CA . HIS A 1 76 ? -1.140 1.550 -13.777 1.00 72.06 76 HIS A CA 1
ATOM 577 C C . HIS A 1 76 ? -1.854 0.946 -12.571 1.00 72.06 76 HIS A C 1
ATOM 579 O O . HIS A 1 76 ? -1.813 -0.256 -12.311 1.00 72.06 76 HIS A O 1
ATOM 585 N N . ILE A 1 77 ? -2.564 1.799 -11.835 1.00 81.44 77 ILE A N 1
ATOM 586 C CA . ILE A 1 77 ? -3.485 1.344 -10.797 1.00 81.44 77 ILE A CA 1
ATOM 587 C C . ILE A 1 77 ? -4.713 0.756 -11.488 1.00 81.44 77 ILE A C 1
ATOM 589 O O . ILE A 1 77 ? -5.358 1.433 -12.295 1.00 81.44 77 ILE A O 1
ATOM 593 N N . ASN A 1 78 ? -5.106 -0.464 -11.115 1.00 85.81 78 ASN A N 1
ATOM 594 C CA . ASN A 1 78 ? -6.375 -1.040 -11.549 1.00 85.81 78 ASN A CA 1
ATOM 595 C C . ASN A 1 78 ? -7.544 -0.343 -10.827 1.00 85.81 78 ASN A C 1
ATOM 597 O O . ASN A 1 78 ? -8.127 -0.840 -9.860 1.00 85.81 78 ASN A O 1
ATOM 601 N N . LEU A 1 79 ? -7.889 0.859 -11.299 1.00 87.06 79 LEU A N 1
ATOM 602 C CA . LEU A 1 79 ? -8.930 1.703 -10.709 1.00 87.06 79 LEU A CA 1
ATOM 603 C C . LEU A 1 79 ? -10.299 1.023 -10.722 1.00 87.06 79 LEU A C 1
ATOM 605 O O . LEU A 1 79 ? -11.117 1.275 -9.838 1.00 87.06 79 LEU A O 1
ATOM 609 N N . ARG A 1 80 ? -10.561 0.156 -11.704 1.00 89.69 80 ARG A N 1
ATOM 610 C CA . ARG A 1 80 ? -11.812 -0.602 -11.784 1.00 89.69 80 ARG A CA 1
ATOM 611 C C . ARG A 1 80 ? -11.938 -1.563 -10.602 1.00 89.69 80 ARG A C 1
ATOM 613 O O . ARG A 1 80 ? -12.966 -1.549 -9.923 1.00 89.69 80 ARG A O 1
ATOM 620 N N . LEU A 1 81 ? -10.903 -2.361 -10.342 1.00 90.06 81 LEU A N 1
ATOM 621 C CA . LEU A 1 81 ? -10.876 -3.300 -9.224 1.00 90.06 81 LEU A CA 1
ATOM 622 C C . LEU A 1 81 ? -10.887 -2.560 -7.885 1.00 90.06 81 LEU A C 1
ATOM 624 O O . LEU A 1 81 ? -11.719 -2.864 -7.031 1.00 90.06 81 LEU A O 1
ATOM 628 N N . LEU A 1 82 ? -10.051 -1.530 -7.736 1.00 90.44 82 LEU A N 1
ATOM 629 C CA . LEU A 1 82 ? -9.986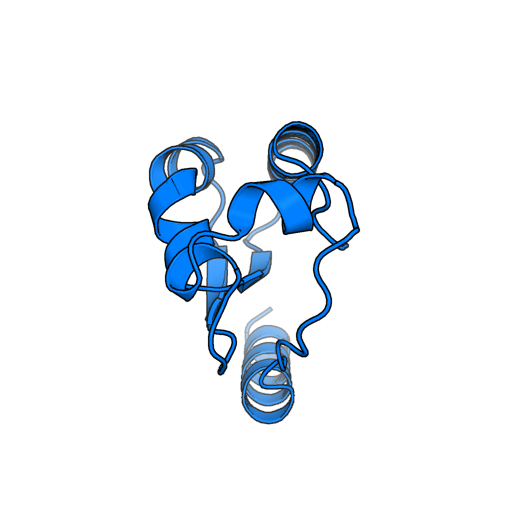 -0.734 -6.511 1.00 90.44 82 LEU A CA 1
ATOM 630 C C . LEU A 1 82 ? -11.343 -0.098 -6.171 1.00 90.44 82 LEU A C 1
ATOM 632 O O . LEU A 1 82 ? -11.802 -0.191 -5.034 1.00 90.44 82 LEU A O 1
ATOM 636 N N . ARG A 1 83 ? -12.040 0.486 -7.157 1.00 91.75 83 ARG A N 1
ATOM 637 C CA . ARG A 1 83 ? -13.394 1.035 -6.958 1.00 91.75 83 ARG A CA 1
ATOM 638 C C . ARG A 1 83 ? -14.387 -0.035 -6.512 1.00 91.75 83 ARG A C 1
ATOM 640 O O . ARG A 1 83 ? -15.178 0.221 -5.605 1.00 91.75 83 ARG A O 1
ATOM 647 N N . LYS A 1 84 ? -14.339 -1.231 -7.108 1.00 92.31 84 LYS A N 1
ATOM 648 C CA . LYS A 1 84 ? -15.210 -2.352 -6.724 1.00 92.31 84 LYS A CA 1
ATOM 649 C C . LYS A 1 84 ? -14.961 -2.771 -5.275 1.00 92.31 84 LYS A C 1
ATOM 651 O O . LYS A 1 84 ? -15.914 -2.859 -4.504 1.00 92.31 84 LYS A O 1
ATOM 656 N N . VAL A 1 85 ? -13.701 -2.949 -4.888 1.00 92.44 85 VAL A N 1
ATOM 657 C CA . VAL A 1 85 ? -13.306 -3.309 -3.518 1.00 92.44 85 VAL A CA 1
ATOM 658 C C . VAL A 1 85 ? -13.774 -2.254 -2.515 1.00 92.44 85 VAL A C 1
ATOM 660 O O . VAL A 1 85 ? -14.459 -2.587 -1.549 1.00 92.44 85 VAL A O 1
ATOM 663 N N . LEU A 1 86 ? -13.500 -0.973 -2.779 1.00 90.88 86 LEU A N 1
ATOM 664 C CA . LEU A 1 86 ? -13.938 0.123 -1.909 1.00 90.88 86 LEU A CA 1
ATOM 665 C C . LEU A 1 86 ? -15.466 0.190 -1.775 1.00 90.88 86 LEU A C 1
ATOM 667 O O . LEU A 1 86 ? -15.974 0.482 -0.693 1.00 90.88 86 LEU A O 1
ATOM 671 N N . SER A 1 87 ? -16.210 -0.102 -2.847 1.00 92.38 87 SER A N 1
ATOM 672 C CA . SER A 1 87 ? -17.677 -0.131 -2.800 1.00 92.38 87 SER A CA 1
ATOM 673 C C . SER A 1 87 ? -18.219 -1.247 -1.902 1.00 92.38 87 SER A C 1
ATOM 675 O O . SER A 1 87 ? -19.215 -1.039 -1.216 1.00 92.38 87 SER A O 1
ATOM 677 N N . LEU A 1 88 ? -17.553 -2.406 -1.865 1.00 90.50 88 LEU A N 1
ATOM 678 C CA . LEU A 1 88 ? -17.930 -3.527 -1.001 1.00 90.50 88 LEU A CA 1
ATOM 679 C C . LEU A 1 88 ? -17.557 -3.250 0.455 1.00 90.50 88 LEU A C 1
ATOM 681 O O . LEU A 1 88 ? -18.381 -3.456 1.341 1.00 90.50 88 LEU A O 1
ATOM 685 N N . ALA A 1 89 ? -16.363 -2.706 0.695 1.00 87.62 89 ALA A N 1
ATOM 686 C CA . ALA A 1 89 ? -15.901 -2.365 2.037 1.00 87.62 89 ALA A CA 1
ATOM 687 C C . ALA A 1 89 ? -16.828 -1.361 2.738 1.00 87.62 89 ALA A C 1
ATOM 689 O O . ALA A 1 89 ? -17.126 -1.520 3.916 1.00 87.62 89 ALA A O 1
ATOM 690 N N . ARG A 1 90 ? -17.357 -0.370 2.006 1.00 80.38 90 ARG A N 1
ATOM 691 C CA . ARG A 1 90 ? -18.346 0.584 2.541 1.00 80.38 90 ARG A CA 1
ATOM 692 C C . ARG A 1 90 ? -19.674 -0.054 2.945 1.00 80.38 90 ARG A C 1
ATOM 694 O O . ARG A 1 90 ? -20.378 0.524 3.757 1.00 80.38 90 ARG A O 1
ATOM 701 N N . ARG A 1 91 ? -20.045 -1.193 2.356 1.00 77.75 91 ARG A N 1
ATOM 702 C CA . ARG A 1 91 ? -21.302 -1.896 2.670 1.00 77.75 91 ARG A CA 1
ATOM 703 C C . ARG A 1 91 ? -21.172 -2.811 3.887 1.00 77.75 91 ARG A C 1
ATOM 705 O O . ARG A 1 91 ? -22.190 -3.183 4.454 1.00 77.75 91 ARG A O 1
ATOM 712 N N . ALA A 1 92 ? -19.947 -3.190 4.243 1.00 63.94 92 ALA A N 1
ATOM 713 C CA . ALA A 1 92 ? -19.640 -4.070 5.369 1.00 63.94 92 ALA A CA 1
ATOM 714 C C . ALA A 1 92 ? -19.184 -3.315 6.635 1.00 63.94 92 ALA A C 1
ATOM 716 O O . ALA A 1 92 ? -18.996 -3.946 7.674 1.00 63.94 92 ALA A O 1
ATOM 717 N N . ALA A 1 93 ? -18.951 -2.001 6.534 1.00 59.38 93 ALA A N 1
ATOM 718 C CA . ALA A 1 93 ? -18.445 -1.143 7.607 1.00 59.38 93 ALA A CA 1
ATOM 719 C C . ALA A 1 93 ? -19.571 -0.542 8.450 1.00 59.38 93 ALA A C 1
ATOM 721 O O . ALA A 1 93 ? -19.327 -0.435 9.679 1.00 59.38 93 ALA A O 1
#

pLDDT: mean 84.56, std 10.68, range [57.78, 95.88]